Protein AF-A6E6Q4-F1 (afdb_monomer_lite)

Sequence (115 aa):
MPVAAYSQKAYETIPYAARFNGQQIKLTFADGYIGASEVMVTKAGRKKKDLFIADQGFVGKDRQLKFSAYKTSSAAAGDTFVLTDIEEFYDELPKVIRCCYKKGGKRYSIRFIKQ

pLDDT: mean 76.71, std 12.29, range [42.41, 90.06]

Radius of gyration: 15.01 Å; chains: 1; bounding box: 40×47×35 Å

Secondary structure (DSSP, 8-state):
-----------EEEEEEEEETTEEEEEEEEET-GGG-EEEEEETT-S-EEEEEES-SS-BTTTEEEEEE-TT--SPTT-EEEEES--SS-SS--SEEEEEEEETTEEEEEEEEE-

Foldseek 3Di:
DDDPPPPPPDFDFFWWWWDDPQKIKIWTQGHPFRQQIKIWIGHVPDPFIWIWGFPDRAQPPQSKTKTDTDPPGPAPHPWIKIWGPHDRHDPDDDQKTWIWTDHPNDTDIIIIGTD

Structure (mmCIF, N/CA/C/O backbone):
data_AF-A6E6Q4-F1
#
_entry.id   AF-A6E6Q4-F1
#
loop_
_atom_site.group_PDB
_atom_site.id
_atom_site.type_symbol
_atom_site.label_atom_id
_atom_site.label_alt_id
_atom_site.label_comp_id
_atom_site.label_asym_id
_atom_site.label_entity_id
_atom_site.label_seq_id
_atom_site.pdbx_PDB_ins_code
_atom_site.Cartn_x
_atom_site.Cartn_y
_atom_site.Cartn_z
_atom_site.occupancy
_atom_site.B_iso_or_equiv
_atom_site.auth_seq_id
_atom_site.auth_comp_id
_atom_site.auth_asym_id
_atom_site.auth_atom_id
_atom_site.pdbx_PDB_model_num
ATOM 1 N N . MET A 1 1 ? 23.575 34.528 -7.869 1.00 42.41 1 MET A N 1
ATOM 2 C CA . MET A 1 1 ? 23.901 33.445 -8.827 1.00 42.41 1 MET A CA 1
ATOM 3 C C . MET A 1 1 ? 22.971 32.276 -8.528 1.00 42.41 1 MET A C 1
ATOM 5 O O . MET A 1 1 ? 22.689 32.079 -7.350 1.00 42.41 1 MET A O 1
ATOM 9 N N . PRO A 1 2 ? 22.395 31.612 -9.543 1.00 48.69 2 PRO A N 1
ATOM 10 C CA . PRO A 1 2 ? 21.257 30.714 -9.366 1.00 48.69 2 PRO A CA 1
ATOM 11 C C . PRO A 1 2 ? 21.649 29.526 -8.487 1.00 48.69 2 PRO A C 1
ATOM 13 O O . PRO A 1 2 ? 22.622 28.830 -8.766 1.00 48.69 2 PRO A O 1
ATOM 16 N N . VAL A 1 3 ? 20.894 29.314 -7.410 1.00 51.56 3 VAL A N 1
ATOM 17 C CA . VAL A 1 3 ? 20.938 28.070 -6.646 1.00 51.56 3 VAL A CA 1
ATOM 18 C C . VAL A 1 3 ? 20.449 26.973 -7.577 1.00 51.56 3 VAL A C 1
ATOM 20 O O . VAL A 1 3 ? 19.276 26.938 -7.941 1.00 51.56 3 VAL A O 1
ATOM 23 N N . ALA A 1 4 ? 21.367 26.113 -8.015 1.00 44.44 4 ALA A N 1
ATOM 24 C CA . ALA A 1 4 ? 21.017 24.869 -8.669 1.00 44.44 4 ALA A CA 1
ATOM 25 C C . ALA A 1 4 ? 20.205 24.047 -7.661 1.00 44.44 4 ALA A C 1
ATOM 27 O O . ALA A 1 4 ? 20.757 23.338 -6.820 1.00 44.44 4 ALA A O 1
ATOM 28 N N . ALA A 1 5 ? 18.883 24.204 -7.708 1.00 43.44 5 ALA A N 1
ATOM 29 C CA . ALA A 1 5 ? 17.955 23.247 -7.153 1.00 43.44 5 ALA A CA 1
ATOM 30 C C . ALA A 1 5 ? 18.243 21.946 -7.898 1.00 43.44 5 ALA A C 1
ATOM 32 O O . ALA A 1 5 ? 17.830 21.770 -9.043 1.00 43.44 5 ALA A O 1
ATOM 33 N N . TYR A 1 6 ? 19.053 21.083 -7.282 1.00 43.22 6 TYR A N 1
ATOM 34 C CA . TYR A 1 6 ? 19.174 19.698 -7.693 1.00 43.22 6 TYR A CA 1
ATOM 35 C C . TYR A 1 6 ? 17.750 19.166 -7.750 1.00 43.22 6 TYR A C 1
ATOM 37 O O . TYR A 1 6 ? 17.103 18.994 -6.716 1.00 43.22 6 TYR A O 1
ATOM 45 N N . SER A 1 7 ? 17.252 19.004 -8.973 1.00 46.66 7 SER A N 1
ATOM 46 C CA . SER A 1 7 ? 16.009 18.316 -9.252 1.00 46.66 7 SER A CA 1
ATOM 47 C C . SER A 1 7 ? 16.131 16.975 -8.537 1.00 46.66 7 SER A C 1
ATOM 49 O O . SER A 1 7 ? 16.966 16.145 -8.911 1.00 46.66 7 SER A O 1
ATOM 51 N N . GLN A 1 8 ? 15.403 16.812 -7.425 1.00 50.31 8 GLN A N 1
ATOM 52 C CA . GLN A 1 8 ? 15.187 15.501 -6.823 1.00 50.31 8 GLN A CA 1
ATOM 53 C C . GLN A 1 8 ? 14.773 14.627 -7.994 1.00 50.31 8 GLN A C 1
ATOM 55 O O . GLN A 1 8 ? 13.849 15.037 -8.691 1.00 50.31 8 GLN A O 1
ATOM 60 N N . LYS A 1 9 ? 15.496 13.534 -8.286 1.00 48.47 9 LYS A N 1
ATOM 61 C CA . LYS A 1 9 ? 15.138 12.624 -9.384 1.00 48.47 9 LYS A CA 1
ATOM 62 C C . LYS A 1 9 ? 13.624 12.439 -9.334 1.00 48.47 9 LYS A C 1
ATOM 64 O O . LYS A 1 9 ? 13.136 11.861 -8.366 1.00 48.47 9 LYS A O 1
ATOM 69 N N . ALA A 1 10 ? 12.911 13.059 -10.272 1.00 53.69 10 ALA A N 1
ATOM 70 C CA . ALA A 1 10 ? 11.469 13.174 -10.198 1.00 53.69 10 ALA A CA 1
ATOM 71 C C . ALA A 1 10 ? 10.933 11.795 -10.559 1.00 53.69 10 ALA A C 1
ATOM 73 O O . ALA A 1 10 ? 10.801 11.468 -11.730 1.00 53.69 10 ALA A O 1
ATOM 74 N N . TYR A 1 11 ? 10.766 10.946 -9.550 1.00 62.19 11 TYR A N 1
ATOM 75 C CA . TYR A 1 11 ? 10.015 9.716 -9.702 1.00 62.19 11 TYR A CA 1
ATOM 76 C C . TYR A 1 11 ? 8.553 10.116 -9.883 1.00 62.19 11 TYR A C 1
ATOM 78 O O . TYR A 1 11 ? 8.030 10.962 -9.147 1.00 62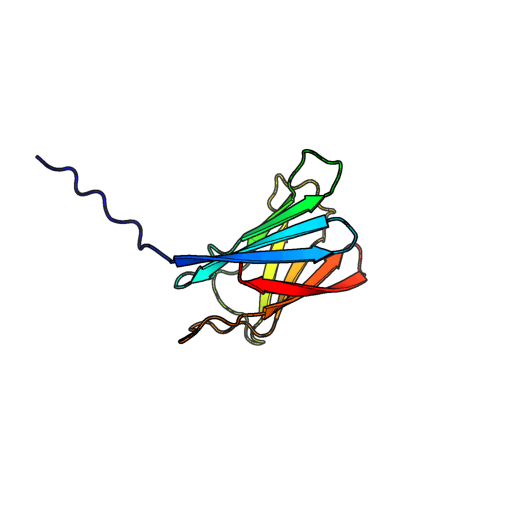.19 11 TYR A O 1
ATOM 86 N N . GLU A 1 12 ? 7.896 9.556 -10.892 1.00 69.25 12 GLU A N 1
ATOM 87 C CA . GLU A 1 12 ? 6.475 9.798 -11.079 1.00 69.25 12 GLU A CA 1
ATOM 88 C C . GLU A 1 12 ? 5.714 9.030 -10.010 1.00 69.25 12 GLU A C 1
ATOM 90 O O . GLU A 1 12 ? 5.846 7.820 -9.857 1.00 69.25 12 GLU A O 1
ATOM 95 N N . THR A 1 13 ? 4.913 9.739 -9.223 1.00 79.25 13 THR A N 1
ATOM 96 C CA . THR A 1 13 ? 4.029 9.089 -8.261 1.00 79.25 13 THR A CA 1
ATOM 97 C C . THR A 1 13 ? 2.670 8.893 -8.899 1.00 79.25 13 THR A C 1
ATOM 99 O O . THR A 1 13 ? 1.953 9.848 -9.187 1.00 79.25 13 THR A O 1
ATOM 102 N N . ILE A 1 14 ? 2.294 7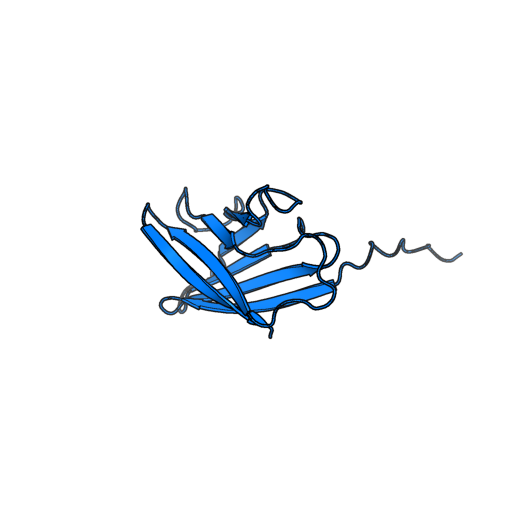.638 -9.106 1.00 84.06 14 ILE A N 1
ATOM 103 C CA . ILE A 1 14 ? 0.995 7.284 -9.655 1.00 84.06 14 ILE A CA 1
ATOM 104 C C . ILE A 1 14 ? 0.030 6.997 -8.507 1.00 84.06 14 ILE A C 1
ATOM 106 O O . ILE A 1 14 ? 0.249 6.056 -7.734 1.00 84.06 14 ILE A O 1
ATOM 110 N N . PRO A 1 15 ? -1.055 7.778 -8.377 1.00 87.00 15 PRO A N 1
ATOM 111 C CA . PRO A 1 15 ? -2.071 7.519 -7.380 1.00 87.00 15 PRO A CA 1
ATOM 112 C C . PRO A 1 15 ? -2.968 6.356 -7.814 1.00 87.00 15 PRO A C 1
ATOM 114 O O . PRO A 1 15 ? -3.537 6.318 -8.902 1.00 87.00 15 PRO A O 1
ATOM 117 N N . TYR A 1 16 ? -3.166 5.429 -6.895 1.00 89.75 16 TYR A N 1
ATOM 118 C CA . TYR A 1 16 ? -4.128 4.349 -6.974 1.00 89.75 16 TYR A CA 1
ATOM 119 C C . TYR A 1 16 ? -5.090 4.451 -5.799 1.00 89.75 16 TYR A C 1
ATOM 121 O O . TYR A 1 16 ? -4.715 4.819 -4.684 1.00 89.75 16 TYR A O 1
ATOM 129 N N . ALA A 1 17 ? -6.342 4.068 -6.013 1.00 89.19 17 ALA A N 1
ATOM 130 C CA . ALA A 1 17 ? -7.344 4.011 -4.965 1.00 89.19 17 ALA A CA 1
ATOM 131 C C . ALA A 1 17 ? -7.990 2.629 -4.893 1.00 89.19 17 ALA A C 1
ATOM 133 O O . ALA A 1 17 ? -8.285 1.987 -5.896 1.00 89.19 17 ALA A O 1
ATOM 134 N N . ALA A 1 18 ? -8.255 2.189 -3.674 1.00 89.69 18 ALA A N 1
ATOM 135 C CA . ALA A 1 18 ? -9.072 1.036 -3.367 1.00 89.69 18 ALA A CA 1
ATOM 136 C C . ALA A 1 18 ? -10.075 1.398 -2.272 1.00 89.69 18 ALA A C 1
ATOM 138 O O . ALA A 1 18 ? -9.882 2.323 -1.476 1.00 89.69 18 ALA A O 1
ATOM 139 N N . ARG A 1 19 ? -11.161 0.633 -2.206 1.00 87.00 19 ARG A N 1
ATOM 140 C CA . ARG A 1 19 ? -12.104 0.672 -1.090 1.00 87.00 19 ARG A CA 1
ATOM 141 C C . ARG A 1 19 ? -12.205 -0.719 -0.497 1.00 87.00 19 ARG A C 1
ATOM 143 O O . ARG A 1 19 ? -12.453 -1.682 -1.213 1.00 87.00 19 ARG A O 1
ATOM 150 N N . PHE A 1 20 ? -12.018 -0.815 0.811 1.00 83.88 20 PHE A N 1
ATOM 151 C CA . PHE A 1 20 ? -12.120 -2.070 1.538 1.00 83.88 20 PHE A CA 1
ATOM 152 C C . PHE A 1 20 ? -12.892 -1.852 2.834 1.00 83.88 20 PHE A C 1
ATOM 154 O O . PHE A 1 20 ? -12.467 -1.083 3.691 1.00 83.88 20 PHE A O 1
ATOM 161 N N . ASN A 1 21 ? -14.033 -2.528 2.974 1.00 79.19 21 ASN A N 1
ATOM 162 C CA . ASN A 1 21 ? -14.843 -2.540 4.194 1.00 79.19 21 ASN A CA 1
ATOM 163 C C . ASN A 1 21 ? -15.135 -1.131 4.776 1.00 79.19 21 ASN A C 1
ATOM 165 O O . ASN A 1 21 ? -14.905 -0.867 5.957 1.00 79.19 21 ASN A O 1
ATOM 169 N N . GLY A 1 22 ? -15.548 -0.190 3.914 1.00 77.94 22 GLY A N 1
ATOM 170 C CA . GLY A 1 22 ? -15.811 1.212 4.283 1.00 77.94 22 GLY A CA 1
ATOM 171 C C . GLY A 1 22 ? -14.563 2.078 4.527 1.00 77.94 22 GLY A C 1
ATOM 172 O O . GLY A 1 22 ? -14.675 3.217 4.977 1.00 77.94 22 GLY A O 1
ATOM 173 N N . GLN A 1 23 ? -13.367 1.564 4.241 1.00 84.38 23 GLN A N 1
ATOM 174 C CA . GLN A 1 23 ? -12.098 2.285 4.344 1.00 84.38 23 GLN A CA 1
ATOM 175 C C . GLN A 1 23 ? -11.609 2.635 2.943 1.00 84.38 23 GLN A C 1
ATOM 177 O O . GLN A 1 23 ? -11.607 1.787 2.048 1.00 84.38 23 GLN A O 1
ATOM 182 N N . GLN A 1 24 ? -11.202 3.884 2.749 1.00 87.12 24 GLN A N 1
ATOM 183 C CA . GLN A 1 24 ? -10.555 4.318 1.521 1.00 87.12 24 GLN A CA 1
ATOM 184 C C . GLN A 1 24 ? -9.057 4.105 1.668 1.00 87.12 24 GLN A C 1
ATOM 186 O O . GLN A 1 24 ? -8.440 4.629 2.590 1.00 87.12 24 GLN A O 1
ATOM 191 N N . ILE A 1 25 ? -8.476 3.343 0.756 1.00 89.00 25 ILE A N 1
ATOM 192 C CA . ILE A 1 25 ? -7.053 3.043 0.742 1.00 89.00 25 ILE A CA 1
ATOM 193 C C . ILE A 1 25 ? -6.481 3.706 -0.500 1.00 89.00 25 ILE A C 1
ATOM 195 O O . ILE A 1 25 ? -6.958 3.462 -1.602 1.00 89.00 25 ILE A O 1
ATOM 199 N N . LYS A 1 26 ? -5.496 4.575 -0.328 1.00 90.06 26 LYS A N 1
ATOM 200 C CA . LYS A 1 26 ? -4.779 5.228 -1.418 1.00 90.06 26 LYS A CA 1
ATOM 201 C C . LYS A 1 26 ? -3.372 4.662 -1.459 1.00 90.06 26 LYS A C 1
ATOM 203 O O . LYS A 1 26 ? -2.704 4.668 -0.437 1.00 90.06 26 LYS A O 1
ATOM 208 N N . LEU A 1 27 ? -2.956 4.150 -2.602 1.00 88.44 27 LEU A N 1
ATOM 209 C CA . LEU A 1 27 ? -1.591 3.717 -2.853 1.00 88.44 27 LEU A CA 1
ATOM 210 C C . LEU A 1 27 ? -0.946 4.775 -3.741 1.00 88.44 27 LEU A C 1
ATOM 212 O O . LEU A 1 27 ? -1.452 5.060 -4.817 1.00 88.44 27 LEU A O 1
ATOM 216 N N . THR A 1 28 ? 0.151 5.354 -3.293 1.00 88.00 28 THR A N 1
ATOM 217 C CA . THR A 1 28 ? 1.005 6.212 -4.103 1.00 88.00 28 THR A CA 1
ATOM 218 C C . THR A 1 28 ? 2.147 5.335 -4.584 1.00 88.00 28 THR A C 1
ATOM 220 O O . THR A 1 28 ? 2.989 4.945 -3.781 1.00 88.00 28 THR A O 1
ATOM 223 N N . PHE A 1 29 ? 2.134 4.944 -5.855 1.00 85.38 2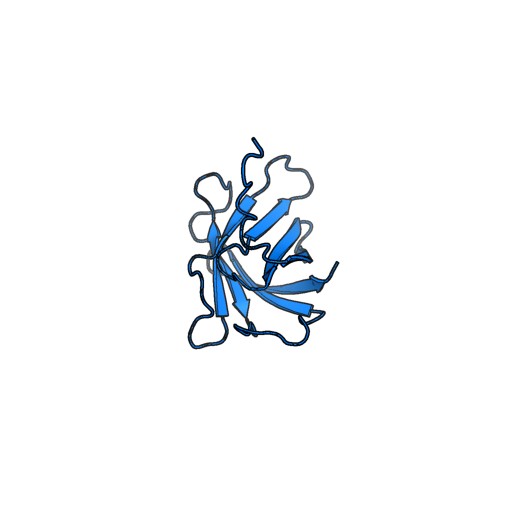9 PHE A N 1
ATOM 224 C CA . PHE A 1 29 ? 3.172 4.094 -6.431 1.00 85.38 29 PHE A CA 1
ATOM 225 C C . PHE A 1 29 ? 4.253 4.971 -7.055 1.00 85.38 29 PHE A C 1
ATOM 227 O O . PHE A 1 29 ? 3.951 5.737 -7.964 1.00 85.38 29 PHE A O 1
ATOM 234 N N . ALA A 1 30 ? 5.481 4.895 -6.554 1.00 83.19 30 ALA A N 1
ATOM 235 C CA . ALA A 1 30 ? 6.594 5.686 -7.067 1.00 83.19 30 ALA A CA 1
ATOM 236 C C . ALA A 1 30 ? 7.286 4.942 -8.219 1.00 83.19 30 ALA A C 1
ATOM 238 O O . ALA A 1 30 ? 8.087 4.030 -8.001 1.00 83.19 30 ALA A O 1
ATOM 239 N N . ASP A 1 31 ? 6.960 5.338 -9.444 1.00 73.25 31 ASP A N 1
ATOM 240 C CA . ASP A 1 31 ? 7.566 4.838 -10.669 1.00 73.25 31 ASP A CA 1
ATOM 241 C C . ASP A 1 31 ? 9.016 5.333 -10.793 1.00 73.25 31 ASP A C 1
ATOM 243 O O . ASP A 1 31 ? 9.313 6.516 -10.620 1.00 73.25 31 ASP A O 1
ATOM 247 N N . GLY A 1 32 ? 9.949 4.401 -10.990 1.00 67.44 32 GLY A N 1
ATOM 248 C CA . GLY A 1 32 ? 11.392 4.665 -10.972 1.00 67.44 32 GLY A CA 1
ATOM 249 C C . GLY A 1 32 ? 12.054 4.633 -9.586 1.00 67.44 32 GLY A C 1
ATOM 250 O O . GLY A 1 32 ? 13.281 4.560 -9.504 1.00 67.44 32 GLY A O 1
ATOM 251 N N . TYR A 1 33 ? 11.287 4.627 -8.488 1.00 73.44 33 TYR A N 1
ATOM 252 C CA . TYR A 1 33 ? 11.820 4.341 -7.152 1.00 73.44 33 TYR A CA 1
ATOM 253 C C . TYR A 1 33 ? 10.762 3.706 -6.252 1.00 73.44 33 TYR A C 1
ATOM 255 O O . TYR A 1 33 ? 10.166 4.353 -5.390 1.00 73.44 33 TYR A O 1
ATOM 263 N N . ILE A 1 34 ? 10.561 2.400 -6.420 1.00 76.75 34 ILE A N 1
ATOM 264 C CA . ILE A 1 34 ? 9.451 1.680 -5.792 1.00 76.75 34 ILE A CA 1
ATOM 265 C C . ILE A 1 34 ? 9.450 1.750 -4.257 1.00 76.75 34 ILE A C 1
ATOM 267 O O . ILE A 1 34 ? 8.396 1.634 -3.635 1.00 76.75 34 ILE A O 1
ATOM 271 N N . GLY A 1 35 ? 10.609 2.007 -3.640 1.00 72.19 35 GLY A N 1
ATOM 272 C CA . GLY A 1 35 ? 10.743 2.230 -2.200 1.00 72.19 35 GLY A CA 1
ATOM 273 C C . GLY A 1 35 ? 10.112 3.508 -1.665 1.00 72.19 35 GLY A C 1
ATOM 274 O O . GLY A 1 35 ? 9.814 3.564 -0.477 1.00 72.19 35 GLY A O 1
ATOM 275 N N . ALA A 1 36 ? 9.866 4.507 -2.515 1.00 76.75 36 ALA A N 1
ATOM 276 C CA . ALA A 1 36 ? 9.058 5.674 -2.157 1.00 76.75 36 ALA A CA 1
ATOM 277 C C . ALA A 1 36 ? 7.553 5.416 -2.318 1.00 76.75 36 ALA A C 1
ATOM 279 O O . ALA A 1 36 ? 6.758 6.346 -2.215 1.00 76.75 36 ALA A O 1
ATOM 280 N N . SER A 1 37 ? 7.142 4.170 -2.575 1.00 84.50 37 SER A N 1
ATOM 281 C CA . SER A 1 37 ? 5.724 3.839 -2.593 1.00 84.50 37 SER A CA 1
ATOM 282 C C . SER A 1 37 ? 5.151 3.845 -1.180 1.00 84.50 37 SER A C 1
ATOM 284 O O . SER A 1 37 ? 5.738 3.310 -0.234 1.00 84.50 37 SER A O 1
ATOM 286 N N . GLU A 1 38 ? 3.942 4.374 -1.052 1.00 87.69 38 GLU A N 1
ATOM 287 C CA . GLU A 1 38 ? 3.262 4.536 0.228 1.00 87.69 38 GLU A CA 1
ATOM 288 C C . GLU A 1 38 ? 1.799 4.118 0.115 1.00 87.69 38 GLU A C 1
ATOM 290 O O . GLU A 1 38 ? 1.130 4.372 -0.884 1.00 87.69 38 GLU A O 1
ATOM 295 N N . VAL A 1 39 ? 1.265 3.498 1.162 1.00 88.38 39 VAL A N 1
ATOM 296 C CA . VAL A 1 39 ? -0.150 3.142 1.261 1.00 88.38 39 VAL A CA 1
ATOM 297 C C . VAL A 1 39 ? -0.766 3.900 2.423 1.00 88.38 39 VAL A C 1
ATOM 299 O O . VAL A 1 39 ? -0.368 3.757 3.572 1.00 88.38 39 VAL A O 1
ATOM 302 N N . MET A 1 40 ? -1.789 4.690 2.137 1.00 88.75 40 MET A N 1
ATOM 303 C CA . MET A 1 40 ? -2.526 5.471 3.114 1.00 88.75 40 MET A CA 1
ATOM 304 C C . MET A 1 40 ? -3.951 4.943 3.247 1.00 88.75 40 MET A C 1
ATOM 306 O O . MET A 1 40 ? -4.761 5.020 2.324 1.00 88.75 40 MET A O 1
ATOM 310 N N . VAL A 1 41 ? -4.293 4.449 4.429 1.00 87.81 41 VAL A N 1
ATOM 311 C CA . VAL A 1 41 ? -5.631 3.969 4.769 1.00 87.81 41 VAL A CA 1
ATOM 312 C C . VAL A 1 41 ? -6.362 5.054 5.552 1.00 87.81 41 VAL A C 1
ATOM 314 O O . VAL A 1 41 ? -5.931 5.501 6.610 1.00 87.81 41 VAL A O 1
ATOM 317 N N . THR A 1 42 ? -7.514 5.475 5.046 1.00 84.81 42 THR A N 1
ATOM 318 C CA . THR A 1 42 ? -8.419 6.416 5.706 1.00 84.81 42 THR A CA 1
ATOM 319 C C . THR A 1 42 ? -9.721 5.692 6.024 1.00 84.81 42 THR A C 1
ATOM 321 O O . THR A 1 42 ? -10.437 5.252 5.123 1.00 84.81 42 THR A O 1
ATOM 324 N N . LYS A 1 43 ? -10.049 5.544 7.310 1.00 81.25 43 LYS A N 1
ATOM 325 C CA . LYS A 1 43 ? -11.316 4.924 7.726 1.00 81.25 43 LYS A CA 1
ATOM 326 C C . LYS A 1 43 ? -12.422 5.972 7.744 1.00 81.25 43 LYS A C 1
ATOM 328 O O . LYS A 1 43 ? -12.236 7.039 8.328 1.00 81.25 43 LYS A O 1
ATOM 333 N N . ALA A 1 44 ? -13.582 5.653 7.169 1.00 68.69 44 ALA A N 1
ATOM 334 C CA . ALA A 1 44 ? -14.762 6.499 7.306 1.00 68.69 44 ALA A CA 1
ATOM 335 C C . ALA A 1 44 ? -15.078 6.716 8.799 1.00 68.69 44 ALA A C 1
ATOM 337 O O . ALA A 1 44 ? -15.106 5.766 9.582 1.00 68.69 44 ALA A O 1
ATOM 338 N N . GLY A 1 45 ? -15.233 7.976 9.209 1.00 67.94 45 GLY A N 1
ATOM 339 C CA . GLY A 1 45 ? -15.502 8.352 10.602 1.00 67.94 45 GLY A CA 1
ATOM 340 C C . GLY A 1 45 ? -14.276 8.483 11.518 1.00 67.94 45 GLY A C 1
ATOM 341 O O . GLY A 1 45 ? -14.430 8.927 12.653 1.00 67.94 45 GLY A O 1
ATOM 342 N N . ARG A 1 46 ? -13.048 8.173 11.066 1.00 68.69 46 ARG A N 1
ATOM 343 C CA . ARG A 1 46 ? -11.817 8.498 11.816 1.00 68.69 46 ARG A CA 1
ATOM 344 C C . ARG A 1 46 ? -11.018 9.580 11.093 1.00 68.69 46 ARG A C 1
ATOM 346 O O . ARG A 1 46 ? -10.656 9.420 9.937 1.00 68.69 46 ARG A O 1
ATOM 353 N N . LYS A 1 47 ? -10.659 10.653 11.812 1.00 66.25 47 LYS A N 1
ATOM 354 C CA . LYS A 1 47 ? -9.724 11.687 11.316 1.00 66.25 47 LYS A CA 1
ATOM 355 C C . LYS A 1 47 ? -8.284 11.176 11.164 1.00 66.25 47 LYS A C 1
ATOM 357 O O . LYS A 1 47 ? -7.483 11.805 10.481 1.00 66.25 47 LYS A O 1
ATOM 362 N N . LYS A 1 48 ? -7.945 10.054 11.810 1.00 70.75 48 LYS A N 1
ATOM 363 C CA . LYS A 1 48 ? -6.612 9.451 11.729 1.00 70.75 48 LYS A CA 1
ATOM 364 C C . LYS A 1 48 ? -6.449 8.679 10.423 1.00 70.75 48 LYS A C 1
ATOM 366 O O . LYS A 1 48 ? -7.280 7.831 10.096 1.00 70.75 48 LYS A O 1
ATOM 371 N N . LYS A 1 49 ? -5.361 8.981 9.722 1.00 81.25 49 LYS A N 1
ATOM 372 C CA . LYS A 1 49 ? -4.905 8.277 8.527 1.00 81.25 49 LYS A CA 1
ATOM 373 C C . LYS A 1 49 ? -3.798 7.323 8.948 1.00 81.25 49 LYS A C 1
ATOM 375 O O . LYS A 1 49 ? -2.885 7.723 9.666 1.00 81.25 49 LYS A O 1
ATOM 380 N N . ASP A 1 50 ? -3.920 6.078 8.530 1.00 85.00 50 ASP A N 1
ATOM 381 C CA . ASP A 1 50 ? -2.930 5.046 8.774 1.00 85.00 50 ASP A CA 1
ATOM 382 C C . ASP A 1 50 ? -1.980 5.004 7.573 1.00 85.00 50 ASP A C 1
ATOM 384 O O . ASP A 1 50 ? -2.420 4.741 6.454 1.00 85.00 50 ASP A O 1
ATOM 388 N N . LEU A 1 51 ? -0.707 5.335 7.790 1.00 86.25 51 LEU A N 1
ATOM 389 C CA . LEU A 1 51 ? 0.319 5.351 6.749 1.00 86.25 51 LEU A CA 1
ATOM 390 C C . LEU A 1 51 ? 1.150 4.074 6.835 1.00 86.25 51 LEU A C 1
ATOM 392 O O . LEU A 1 51 ? 1.623 3.699 7.907 1.00 86.25 51 LEU A O 1
ATOM 396 N N . PHE A 1 52 ? 1.354 3.443 5.691 1.00 87.06 52 PHE A N 1
ATOM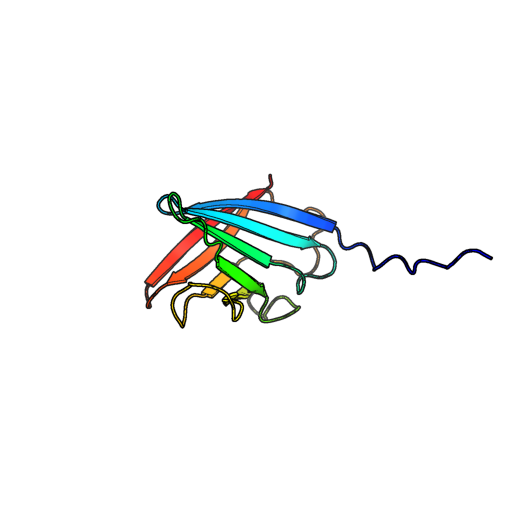 397 C CA . PHE A 1 52 ? 2.174 2.262 5.510 1.00 87.06 52 PHE A CA 1
ATOM 398 C C . PHE A 1 52 ? 3.234 2.582 4.465 1.00 87.06 52 PHE A C 1
ATOM 400 O O . PHE A 1 52 ? 2.916 3.082 3.388 1.00 87.06 52 PHE A O 1
ATOM 407 N N . ILE A 1 53 ? 4.483 2.286 4.786 1.00 86.56 53 ILE A N 1
ATOM 408 C CA . ILE A 1 53 ? 5.625 2.530 3.905 1.00 86.56 53 ILE A CA 1
ATOM 409 C C . ILE A 1 53 ? 6.156 1.200 3.393 1.00 86.56 53 ILE A C 1
ATOM 411 O O . ILE A 1 53 ? 6.030 0.184 4.084 1.00 86.56 53 ILE A O 1
ATOM 415 N N . ALA A 1 54 ? 6.719 1.198 2.187 1.00 85.00 54 ALA A N 1
ATOM 416 C CA . ALA A 1 54 ? 7.379 0.017 1.655 1.00 85.00 54 ALA A CA 1
ATOM 417 C C . ALA A 1 54 ? 8.524 -0.404 2.594 1.00 85.00 54 ALA A C 1
ATOM 419 O O . ALA A 1 54 ? 9.360 0.405 2.989 1.00 85.00 54 ALA A O 1
ATOM 420 N N . ASP A 1 55 ? 8.539 -1.678 2.974 1.00 78.12 55 ASP A N 1
ATOM 421 C CA . ASP A 1 55 ? 9.577 -2.258 3.834 1.00 78.12 55 ASP A CA 1
ATOM 422 C C . ASP A 1 55 ? 10.895 -2.408 3.058 1.00 78.12 55 ASP A C 1
ATOM 424 O O . ASP A 1 55 ? 11.990 -2.311 3.608 1.00 78.12 55 ASP A O 1
ATOM 428 N N . GLN A 1 56 ? 10.773 -2.623 1.746 1.00 71.44 56 GLN A N 1
ATOM 429 C CA . GLN A 1 56 ? 11.879 -2.800 0.818 1.00 71.44 56 GLN A CA 1
ATOM 430 C C . GLN A 1 56 ? 11.725 -1.849 -0.362 1.00 71.44 56 GLN A C 1
ATOM 432 O O . GLN A 1 56 ? 10.635 -1.687 -0.908 1.00 71.44 56 GLN A O 1
ATOM 437 N N . GLY A 1 57 ? 12.843 -1.252 -0.772 1.00 66.81 57 GLY A N 1
ATOM 438 C CA . GLY A 1 57 ? 12.911 -0.376 -1.939 1.00 66.81 57 GLY A CA 1
ATOM 439 C C . GLY A 1 57 ? 13.042 -1.096 -3.275 1.00 66.81 57 GLY A C 1
ATOM 440 O O . GLY A 1 57 ? 13.473 -0.483 -4.243 1.00 66.81 57 GLY A O 1
ATOM 441 N N . PHE A 1 58 ? 12.718 -2.385 -3.314 1.00 69.88 58 PHE A N 1
ATOM 442 C CA . PHE A 1 58 ? 12.826 -3.249 -4.481 1.00 69.88 58 PHE A CA 1
ATOM 443 C C . PHE A 1 58 ? 11.711 -4.287 -4.447 1.00 69.88 58 PHE A C 1
ATOM 445 O O . PHE A 1 58 ? 11.179 -4.624 -3.384 1.00 69.88 58 PHE A O 1
ATOM 452 N N . VAL A 1 59 ? 11.372 -4.815 -5.616 1.00 73.19 59 VAL A N 1
ATOM 453 C CA . VAL A 1 59 ? 10.384 -5.880 -5.737 1.00 73.19 59 VAL A CA 1
ATOM 454 C C . VAL A 1 59 ? 11.004 -7.176 -5.218 1.00 73.19 59 VAL A C 1
ATOM 456 O O . VAL A 1 59 ? 12.051 -7.617 -5.688 1.00 73.19 59 VAL A O 1
ATOM 459 N N . GLY A 1 60 ? 10.375 -7.812 -4.227 1.00 68.88 60 GLY A N 1
ATOM 460 C CA . GLY A 1 60 ? 10.851 -9.101 -3.729 1.00 68.88 60 GLY A CA 1
ATOM 461 C C . GLY A 1 60 ? 10.839 -10.173 -4.829 1.00 68.88 60 GLY A C 1
ATOM 462 O O . GLY A 1 60 ? 10.099 -10.056 -5.803 1.00 68.88 60 GLY A O 1
ATOM 463 N N . LYS A 1 61 ? 11.586 -11.273 -4.642 1.00 64.94 61 LYS A N 1
ATOM 464 C CA . LYS A 1 61 ? 11.721 -12.384 -5.620 1.00 64.94 61 LYS A CA 1
ATOM 465 C C . LYS A 1 61 ? 10.405 -12.939 -6.195 1.00 64.94 61 LYS A C 1
ATOM 467 O O . LYS A 1 61 ? 10.430 -13.565 -7.245 1.00 64.94 61 LYS A O 1
ATOM 472 N N . ASP A 1 62 ? 9.282 -12.719 -5.518 1.00 72.06 62 ASP A N 1
ATOM 473 C CA . ASP A 1 62 ? 7.953 -13.198 -5.910 1.00 72.06 62 ASP A CA 1
ATOM 474 C C . ASP A 1 62 ? 7.088 -12.122 -6.597 1.00 72.06 62 ASP A C 1
ATOM 476 O O . ASP A 1 62 ? 5.871 -12.251 -6.650 1.00 72.06 62 ASP A O 1
ATOM 480 N N . ARG A 1 63 ? 7.674 -11.015 -7.076 1.00 77.31 63 ARG A N 1
ATOM 481 C CA . ARG A 1 63 ? 6.905 -9.865 -7.599 1.00 77.31 63 ARG A CA 1
ATOM 482 C C . ARG A 1 63 ? 5.983 -9.252 -6.544 1.00 77.31 63 ARG A C 1
ATOM 484 O O . ARG A 1 63 ? 4.842 -8.865 -6.812 1.00 77.31 63 ARG A O 1
ATOM 491 N N . GLN A 1 64 ? 6.473 -9.219 -5.303 1.00 83.88 64 GLN A N 1
ATOM 492 C CA . GLN A 1 64 ? 5.723 -8.741 -4.147 1.00 83.88 64 GLN A CA 1
ATOM 493 C C . GLN A 1 64 ? 6.416 -7.560 -3.482 1.00 83.88 64 GLN A C 1
ATOM 495 O O . GLN A 1 64 ? 7.614 -7.616 -3.204 1.00 83.88 64 GLN A O 1
ATOM 500 N N . LEU A 1 65 ? 5.633 -6.537 -3.140 1.00 84.69 65 LEU A N 1
ATOM 501 C CA . LEU A 1 65 ? 6.090 -5.397 -2.353 1.00 84.69 65 LEU A CA 1
ATOM 502 C C . LEU A 1 65 ? 5.331 -5.355 -1.029 1.00 84.69 65 LEU A C 1
ATOM 504 O O . LEU A 1 65 ? 4.103 -5.269 -1.004 1.00 84.69 65 LEU A O 1
ATOM 508 N N . LYS A 1 66 ? 6.059 -5.455 0.082 1.00 87.62 66 LYS A N 1
ATOM 509 C CA . LYS A 1 66 ? 5.479 -5.436 1.428 1.00 87.62 66 LYS A CA 1
ATOM 510 C C . LYS A 1 66 ? 5.527 -4.024 1.986 1.00 87.62 66 LYS A C 1
ATOM 512 O O . LYS A 1 66 ? 6.546 -3.355 1.871 1.00 87.62 66 LYS A O 1
ATOM 517 N N . PHE A 1 67 ? 4.447 -3.614 2.631 1.00 87.81 67 PHE A N 1
ATOM 518 C CA . PHE A 1 67 ? 4.316 -2.338 3.307 1.00 87.81 67 PHE A CA 1
ATOM 519 C C . PHE A 1 67 ? 3.937 -2.578 4.751 1.00 87.81 67 PHE A C 1
ATOM 521 O O . PHE A 1 67 ? 2.926 -3.226 5.052 1.00 87.81 67 PHE A O 1
ATOM 528 N N . SER A 1 68 ? 4.733 -1.997 5.627 1.00 84.94 68 SER A N 1
ATOM 529 C CA . SER A 1 68 ? 4.583 -2.086 7.068 1.00 84.94 68 SER A CA 1
ATOM 530 C C . SER A 1 68 ? 4.022 -0.768 7.589 1.00 84.94 68 SER A C 1
ATOM 532 O O . SER A 1 68 ? 4.260 0.297 7.016 1.00 84.94 68 SER A O 1
ATOM 534 N N . ALA A 1 69 ? 3.242 -0.830 8.667 1.00 83.94 69 ALA A N 1
ATOM 535 C CA . ALA A 1 69 ? 2.708 0.369 9.300 1.00 83.94 69 ALA A CA 1
ATOM 536 C C . ALA A 1 69 ? 3.858 1.292 9.732 1.00 83.94 69 ALA A C 1
ATOM 538 O O . ALA A 1 69 ? 4.768 0.874 10.451 1.00 83.94 69 ALA A O 1
ATOM 539 N N . TYR A 1 70 ? 3.813 2.554 9.309 1.00 79.94 70 TYR A N 1
ATOM 540 C CA . TYR A 1 70 ? 4.761 3.557 9.775 1.00 79.94 70 TYR A CA 1
ATOM 541 C C . TYR A 1 70 ? 4.539 3.799 11.273 1.00 79.94 70 TYR A C 1
ATOM 543 O O . TYR A 1 70 ? 3.402 3.740 11.739 1.00 79.94 70 TYR A O 1
ATOM 551 N N . LYS A 1 71 ? 5.594 4.096 12.046 1.00 63.97 71 LYS A N 1
ATOM 552 C CA . LYS A 1 71 ? 5.554 4.177 13.528 1.00 63.97 71 LYS A CA 1
ATOM 553 C C . LYS A 1 71 ? 4.429 5.051 14.114 1.00 63.97 71 LYS A C 1
ATOM 555 O O . LYS A 1 71 ? 4.046 4.849 15.259 1.00 63.97 71 LYS A O 1
ATOM 560 N N . THR A 1 72 ? 3.907 6.014 13.353 1.00 61.59 72 THR A N 1
ATOM 561 C CA . THR A 1 72 ? 2.813 6.915 13.769 1.00 61.59 72 THR A CA 1
ATOM 562 C C . THR A 1 72 ? 1.401 6.394 13.437 1.00 61.59 72 THR A C 1
ATOM 564 O O . THR A 1 72 ? 0.392 7.021 13.762 1.00 61.59 72 THR A O 1
ATOM 567 N N . SER A 1 73 ? 1.294 5.250 12.760 1.00 64.38 73 SER A N 1
ATOM 568 C CA . SER A 1 73 ? 0.017 4.685 12.340 1.00 64.38 73 SER A CA 1
ATOM 569 C C . SER A 1 73 ? -0.736 4.100 13.538 1.00 64.38 73 SER A C 1
ATOM 571 O O . SER A 1 73 ? -0.171 3.411 14.378 1.00 64.38 73 SER A O 1
ATOM 573 N N . SER A 1 74 ? -2.050 4.315 13.592 1.00 66.50 74 SER A N 1
ATOM 574 C CA . SER A 1 74 ? -2.970 3.628 14.514 1.00 66.50 74 SER A CA 1
ATOM 575 C C . SER A 1 74 ? -3.399 2.242 13.999 1.00 66.50 74 SER A C 1
ATOM 577 O O . SER A 1 74 ? -4.421 1.700 14.441 1.00 66.50 74 SER A O 1
ATOM 579 N N . ALA A 1 75 ? -2.652 1.687 13.042 1.00 66.44 75 ALA A N 1
ATOM 580 C CA . ALA A 1 75 ? -2.826 0.336 12.543 1.00 66.44 75 ALA A CA 1
ATOM 581 C C . ALA A 1 75 ? -2.447 -0.665 13.642 1.00 66.44 75 ALA A C 1
ATOM 583 O O . ALA A 1 75 ? -1.624 -0.365 14.508 1.00 66.44 75 ALA A O 1
ATOM 584 N N . ALA A 1 76 ? -3.071 -1.843 13.643 1.00 65.69 76 ALA A N 1
ATOM 585 C CA . ALA A 1 76 ? -2.726 -2.848 14.642 1.00 65.69 76 ALA A CA 1
ATOM 586 C C . ALA A 1 76 ? -1.287 -3.338 14.408 1.00 65.69 76 ALA A C 1
ATOM 588 O O . ALA A 1 76 ? -0.840 -3.438 13.264 1.00 65.69 76 ALA A O 1
ATOM 589 N N . ALA A 1 77 ? -0.563 -3.651 15.486 1.00 62.91 77 ALA A N 1
ATOM 590 C CA . ALA A 1 77 ? 0.762 -4.255 15.385 1.00 62.91 77 ALA A CA 1
ATOM 591 C C . ALA A 1 77 ? 0.660 -5.566 14.581 1.00 62.91 77 ALA A C 1
ATOM 593 O O . ALA A 1 77 ? -0.045 -6.490 14.985 1.00 62.91 77 ALA A O 1
ATOM 594 N N . GLY A 1 78 ? 1.316 -5.617 13.417 1.00 69.94 78 GLY A N 1
ATOM 595 C CA . GLY A 1 78 ? 1.248 -6.748 12.483 1.00 69.94 78 GLY A CA 1
ATOM 596 C C . GLY A 1 78 ? 0.323 -6.557 11.274 1.00 69.94 78 GLY A C 1
ATOM 597 O O . GLY A 1 78 ? 0.199 -7.477 10.465 1.00 69.94 78 GLY A O 1
ATOM 598 N N . ASP A 1 79 ? -0.305 -5.389 11.118 1.00 81.69 79 ASP A N 1
ATOM 599 C CA . ASP A 1 79 ? -0.981 -5.034 9.872 1.00 81.69 79 ASP A CA 1
ATOM 600 C C . ASP A 1 79 ? 0.056 -4.788 8.766 1.00 81.69 79 ASP A C 1
ATOM 602 O O . ASP A 1 79 ? 0.975 -3.979 8.916 1.00 81.69 79 ASP A O 1
ATOM 606 N N . THR A 1 80 ? -0.085 -5.486 7.642 1.00 85.75 80 THR A N 1
ATOM 607 C CA . THR A 1 80 ? 0.859 -5.399 6.517 1.00 85.75 80 THR A CA 1
ATOM 608 C C . THR A 1 80 ? 0.092 -5.420 5.208 1.00 85.75 80 THR A C 1
ATOM 610 O O . THR A 1 80 ? -0.782 -6.266 5.012 1.00 85.75 80 THR A O 1
ATOM 613 N N . PHE A 1 81 ? 0.435 -4.531 4.284 1.00 87.69 81 PHE A N 1
ATOM 614 C CA . PHE A 1 81 ? -0.043 -4.619 2.908 1.00 87.69 81 PHE A CA 1
ATOM 615 C C . PHE A 1 81 ? 1.005 -5.319 2.062 1.00 87.69 81 PHE A C 1
ATOM 617 O O . PHE A 1 81 ? 2.189 -5.046 2.181 1.00 87.69 81 PHE A O 1
ATOM 624 N N . VAL A 1 82 ? 0.586 -6.245 1.215 1.00 88.19 82 VAL A N 1
ATOM 625 C CA . VAL A 1 82 ? 1.479 -6.922 0.279 1.00 88.19 82 VAL A CA 1
ATOM 626 C C . VAL A 1 82 ? 0.917 -6.705 -1.106 1.00 88.19 82 VAL A C 1
ATOM 628 O O . VAL A 1 82 ? -0.083 -7.320 -1.463 1.00 88.19 82 VAL A O 1
ATOM 631 N N . LEU A 1 83 ? 1.504 -5.795 -1.873 1.00 86.88 83 LEU A N 1
ATOM 632 C CA . LEU A 1 83 ? 1.231 -5.738 -3.300 1.00 86.88 83 LEU A CA 1
ATOM 633 C C . LEU A 1 83 ? 1.811 -6.993 -3.944 1.00 86.88 83 LEU A C 1
ATOM 635 O O . LEU A 1 83 ? 2.893 -7.442 -3.575 1.00 86.88 83 LEU A O 1
ATOM 639 N N . THR A 1 84 ? 1.066 -7.564 -4.871 1.00 84.06 84 THR A N 1
ATOM 640 C CA . THR A 1 84 ? 1.428 -8.765 -5.622 1.00 84.06 84 THR A CA 1
ATOM 641 C C . THR A 1 84 ? 1.305 -8.444 -7.096 1.00 84.06 84 THR A C 1
ATOM 643 O O . THR A 1 84 ? 0.420 -7.660 -7.447 1.00 84.06 84 THR A O 1
ATOM 646 N N . ASP A 1 85 ? 2.089 -9.120 -7.931 1.00 79.94 85 ASP A N 1
ATOM 647 C CA . ASP A 1 85 ? 2.112 -8.881 -9.379 1.00 79.94 85 ASP A CA 1
ATOM 648 C C . ASP A 1 85 ? 2.744 -7.520 -9.729 1.00 79.94 85 ASP A C 1
ATOM 650 O O . ASP A 1 85 ? 2.329 -6.853 -10.668 1.00 79.94 85 ASP A O 1
ATOM 654 N N . ILE A 1 86 ? 3.723 -7.095 -8.919 1.00 80.25 86 ILE A N 1
ATOM 655 C CA . ILE A 1 86 ? 4.487 -5.862 -9.110 1.00 80.25 86 ILE A CA 1
ATOM 656 C C . ILE A 1 86 ? 5.760 -6.163 -9.907 1.00 80.25 86 ILE A C 1
ATOM 658 O O . ILE A 1 86 ? 6.503 -7.075 -9.548 1.00 80.25 86 ILE A O 1
ATOM 662 N N . GLU A 1 87 ? 6.040 -5.380 -10.940 1.00 74.19 87 GLU A N 1
ATOM 663 C CA . GLU A 1 87 ? 7.285 -5.416 -11.708 1.00 74.19 87 GLU A CA 1
ATOM 664 C C . GLU A 1 87 ? 8.181 -4.234 -11.321 1.00 74.19 87 GLU A C 1
ATOM 666 O O . GLU A 1 87 ? 7.709 -3.193 -10.865 1.00 74.19 87 GLU A O 1
ATOM 671 N N . GLU A 1 88 ? 9.498 -4.429 -11.417 1.00 64.00 88 GLU A N 1
ATOM 672 C CA . GLU A 1 88 ? 10.485 -3.403 -11.047 1.00 64.00 88 GLU A CA 1
ATOM 673 C C . GLU A 1 88 ? 10.562 -2.287 -12.097 1.00 64.00 88 GLU A C 1
ATOM 675 O O . GLU A 1 88 ? 10.837 -1.136 -11.768 1.00 64.00 88 GLU A O 1
ATOM 680 N N . PHE A 1 89 ? 10.241 -2.637 -13.343 1.00 64.31 89 PHE A N 1
ATOM 681 C CA . PHE A 1 89 ? 10.114 -1.732 -14.471 1.00 64.31 89 PHE A CA 1
ATOM 682 C C . PHE A 1 89 ? 8.797 -2.032 -15.175 1.00 64.31 89 PHE A C 1
ATOM 684 O O . PHE A 1 89 ? 8.543 -3.177 -15.549 1.00 64.31 89 PHE A O 1
ATOM 691 N N . TYR A 1 90 ? 7.976 -1.004 -15.346 1.00 67.75 90 TYR A N 1
ATOM 692 C CA . TYR A 1 90 ? 6.767 -1.065 -16.151 1.00 67.75 90 TYR A CA 1
ATOM 693 C C . TYR A 1 90 ? 6.938 -0.146 -17.357 1.00 67.75 90 TYR A C 1
ATOM 695 O O . TYR A 1 90 ? 7.128 1.052 -17.179 1.00 67.75 90 TYR A O 1
ATOM 703 N N . ASP A 1 91 ? 6.818 -0.683 -18.573 1.00 66.62 91 ASP A N 1
ATOM 704 C CA . ASP A 1 91 ? 6.622 0.147 -19.773 1.00 66.62 91 ASP A CA 1
ATOM 705 C C . ASP A 1 91 ? 5.287 0.906 -19.692 1.00 66.62 91 ASP A C 1
ATOM 707 O O . ASP A 1 91 ? 5.195 2.082 -20.033 1.00 66.62 91 ASP A O 1
ATOM 711 N N . GLU A 1 92 ? 4.245 0.243 -19.179 1.00 70.50 92 GLU A N 1
ATOM 712 C CA . GLU A 1 92 ? 2.953 0.852 -18.879 1.00 70.50 92 GLU A CA 1
ATOM 713 C C . GLU A 1 92 ? 2.430 0.315 -17.543 1.00 70.50 92 GLU A C 1
ATOM 715 O O . GLU A 1 92 ? 2.215 -0.888 -17.371 1.00 70.50 92 GLU A O 1
ATOM 720 N N . LEU A 1 93 ? 2.218 1.208 -16.571 1.00 75.75 93 LEU A N 1
ATOM 721 C CA . LEU A 1 93 ? 1.746 0.792 -15.253 1.00 75.75 93 LEU A CA 1
ATOM 722 C C . LEU A 1 93 ? 0.324 0.213 -15.307 1.00 75.75 93 LEU A C 1
ATOM 724 O O . LEU A 1 93 ? -0.573 0.820 -15.910 1.00 75.75 93 LEU A O 1
ATOM 728 N N . PRO A 1 94 ? 0.075 -0.914 -14.616 1.00 79.00 94 PRO A N 1
ATOM 729 C CA . PRO A 1 94 ? -1.181 -1.636 -14.715 1.00 79.00 94 PRO A CA 1
ATOM 730 C C . PRO A 1 94 ? -2.336 -0.793 -14.179 1.00 79.00 94 PRO A C 1
ATOM 732 O O . PRO A 1 94 ? -2.275 -0.233 -13.089 1.00 79.00 94 PRO A O 1
ATOM 735 N N . LYS A 1 95 ? -3.463 -0.770 -14.900 1.00 84.00 95 LYS A N 1
ATOM 736 C CA . LYS A 1 95 ? -4.685 -0.069 -14.450 1.00 84.00 95 LYS A CA 1
ATOM 737 C C . LYS A 1 95 ? -5.204 -0.584 -13.107 1.00 84.00 95 LYS A C 1
ATOM 739 O O . LYS A 1 95 ? -5.906 0.140 -12.400 1.00 84.00 95 LYS A O 1
ATOM 744 N N . VAL A 1 96 ? -4.897 -1.839 -12.777 1.00 85.50 96 VAL A N 1
ATOM 745 C CA . VAL A 1 96 ? -5.313 -2.486 -11.537 1.00 85.50 96 VAL A CA 1
ATOM 746 C C . VAL A 1 96 ? -4.133 -3.208 -10.904 1.00 85.50 96 VAL A C 1
ATOM 748 O O . VAL A 1 96 ? -3.573 -4.115 -11.510 1.00 85.50 96 VAL A O 1
ATOM 751 N N . ILE A 1 97 ? -3.824 -2.871 -9.655 1.00 87.31 97 ILE A N 1
ATOM 752 C CA . ILE A 1 97 ? -2.802 -3.544 -8.855 1.00 87.31 97 ILE A CA 1
ATOM 753 C C . ILE A 1 97 ? -3.477 -4.433 -7.808 1.00 87.31 97 ILE A C 1
ATOM 755 O O . ILE A 1 97 ? -4.404 -4.018 -7.102 1.00 87.31 97 ILE A O 1
ATOM 759 N N . ARG A 1 98 ? -3.015 -5.679 -7.685 1.00 88.69 98 ARG A N 1
ATOM 760 C CA . ARG A 1 98 ? -3.507 -6.609 -6.663 1.00 88.69 98 ARG A CA 1
ATOM 761 C C . ARG A 1 98 ? -2.744 -6.403 -5.364 1.00 88.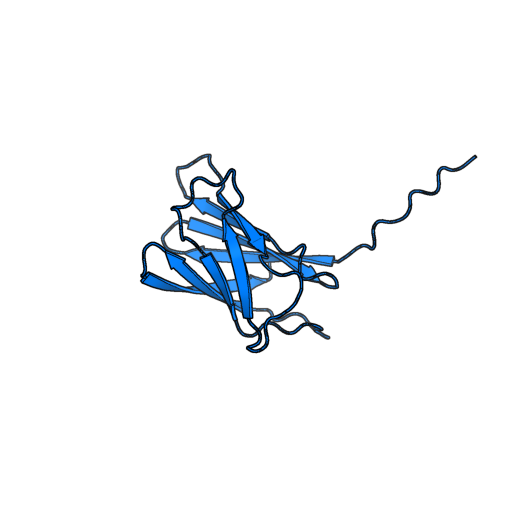69 98 ARG A C 1
ATOM 763 O O . ARG A 1 98 ? -1.523 -6.319 -5.339 1.00 88.69 98 ARG A O 1
ATOM 770 N N . CYS A 1 99 ? -3.479 -6.352 -4.265 1.00 86.94 99 CYS A N 1
ATOM 771 C CA . CYS A 1 99 ? -2.918 -6.245 -2.934 1.00 86.94 99 CYS A CA 1
ATOM 772 C C . CYS A 1 99 ? -3.538 -7.277 -2.002 1.00 86.94 99 CYS A C 1
ATOM 774 O O . CYS A 1 99 ? -4.719 -7.598 -2.086 1.00 86.94 99 CYS A O 1
ATOM 776 N N . CYS A 1 100 ? -2.743 -7.778 -1.073 1.00 88.38 100 CYS A N 1
ATOM 777 C CA . CYS A 1 100 ? -3.156 -8.633 0.014 1.00 88.38 100 CYS A CA 1
ATOM 778 C C . CYS A 1 100 ? -2.908 -7.888 1.325 1.00 88.38 100 CYS A C 1
ATOM 780 O O . CYS A 1 100 ? -1.770 -7.717 1.759 1.00 88.38 100 CYS A O 1
ATOM 782 N N . TYR A 1 101 ? -3.978 -7.423 1.957 1.00 88.62 101 TYR A N 1
ATOM 783 C CA . TYR A 1 101 ? -3.929 -6.800 3.268 1.00 88.62 101 TYR A CA 1
ATOM 784 C C . TYR A 1 101 ? -4.018 -7.870 4.349 1.00 88.62 101 TYR A C 1
ATOM 786 O O . TYR A 1 101 ? -5.021 -8.576 4.476 1.00 88.62 101 TYR A O 1
ATOM 794 N N . LYS A 1 102 ? -2.957 -8.003 5.138 1.00 85.62 102 LYS A N 1
ATOM 795 C CA . LYS A 1 102 ? -2.934 -8.838 6.333 1.00 85.62 102 LYS A CA 1
ATOM 796 C C . LYS A 1 102 ? -3.332 -7.989 7.527 1.00 85.62 102 LYS A C 1
ATOM 798 O O . LYS A 1 102 ? -2.668 -7.002 7.817 1.00 85.62 102 LYS A O 1
ATOM 803 N N . LYS A 1 103 ? -4.398 -8.393 8.217 1.00 81.25 103 LYS A N 1
ATOM 804 C CA . LYS A 1 103 ? -4.883 -7.746 9.437 1.00 81.25 103 LYS A CA 1
ATOM 805 C C . LYS A 1 103 ? -5.242 -8.794 10.477 1.00 81.25 103 LYS A C 1
ATOM 807 O O . LYS A 1 103 ? -6.140 -9.605 10.240 1.00 81.25 103 LYS A O 1
ATOM 812 N N . GLY A 1 104 ? -4.560 -8.772 11.623 1.00 73.44 104 GLY A N 1
ATOM 813 C CA . GLY A 1 104 ? -4.831 -9.685 12.744 1.00 73.44 104 GLY A CA 1
ATOM 814 C C . GLY A 1 104 ? -4.842 -11.168 12.344 1.00 73.44 104 GLY A C 1
ATOM 815 O O . GLY A 1 104 ? -5.776 -11.891 12.678 1.00 73.44 104 GLY A O 1
ATOM 816 N N . GLY A 1 105 ? -3.868 -11.601 11.535 1.00 72.56 105 GLY A N 1
ATOM 817 C CA . GLY A 1 105 ? -3.750 -12.985 11.051 1.00 72.56 105 GLY A CA 1
ATOM 818 C C . GLY A 1 105 ? -4.655 -13.357 9.867 1.00 72.56 105 GLY A C 1
ATOM 819 O O . GLY A 1 105 ? -4.406 -14.364 9.205 1.00 72.56 105 GLY A O 1
ATOM 820 N N . LYS A 1 106 ? -5.656 -12.535 9.529 1.00 81.94 106 LYS A N 1
ATOM 821 C CA . LYS A 1 106 ? -6.508 -12.727 8.345 1.00 81.94 106 LYS A CA 1
ATOM 822 C C . LYS A 1 106 ? -5.917 -12.018 7.131 1.00 81.94 106 LYS A C 1
ATOM 824 O O . LYS A 1 106 ? -5.328 -10.947 7.259 1.00 81.94 106 LYS A O 1
ATOM 829 N N . ARG A 1 107 ? -6.082 -12.617 5.950 1.00 85.94 107 ARG A N 1
ATOM 830 C CA . ARG A 1 107 ? -5.617 -12.075 4.666 1.00 85.94 107 ARG A CA 1
ATOM 831 C C . ARG A 1 107 ? -6.821 -11.634 3.845 1.00 85.94 107 ARG A C 1
ATOM 833 O O . ARG A 1 107 ? -7.754 -12.412 3.676 1.00 85.94 107 ARG A O 1
ATOM 840 N N . TYR A 1 108 ? -6.784 -10.413 3.333 1.00 87.50 108 TYR A N 1
ATOM 841 C CA . TYR A 1 108 ? -7.844 -9.833 2.521 1.00 87.50 108 TYR A CA 1
ATOM 842 C C . TYR A 1 108 ? -7.280 -9.386 1.182 1.00 87.50 108 TYR A C 1
ATOM 844 O O . TYR A 1 108 ? -6.337 -8.601 1.136 1.00 87.50 108 TYR A O 1
ATOM 852 N N . SER A 1 109 ? -7.865 -9.862 0.090 1.00 87.56 109 SER A N 1
ATOM 853 C CA . SER A 1 109 ? -7.486 -9.424 -1.251 1.00 87.56 109 SER A CA 1
ATOM 854 C C . SER A 1 109 ? -8.193 -8.115 -1.595 1.00 87.56 109 SER A C 1
ATOM 856 O O . SER A 1 109 ? -9.417 -8.023 -1.555 1.00 87.56 109 SER A O 1
ATOM 858 N N . ILE A 1 110 ? -7.409 -7.104 -1.939 1.00 89.25 110 ILE A N 1
ATOM 859 C CA . ILE A 1 110 ? -7.828 -5.751 -2.290 1.00 89.25 110 ILE A CA 1
ATOM 860 C C . ILE A 1 110 ? -7.315 -5.460 -3.699 1.00 89.25 110 ILE A C 1
ATOM 862 O O . ILE A 1 110 ? -6.243 -5.914 -4.094 1.00 89.25 110 ILE A O 1
ATOM 866 N N . ARG A 1 111 ? -8.096 -4.717 -4.480 1.00 89.62 111 ARG A N 1
ATOM 867 C CA . ARG A 1 111 ? -7.716 -4.284 -5.825 1.00 89.62 111 ARG A CA 1
ATOM 868 C C . ARG A 1 111 ? -7.607 -2.771 -5.829 1.00 89.62 111 ARG A C 1
ATOM 870 O O . ARG A 1 111 ? -8.582 -2.082 -5.539 1.00 89.62 111 ARG A O 1
ATOM 877 N N . PHE A 1 112 ? -6.413 -2.289 -6.118 1.00 88.31 112 PHE A N 1
ATOM 878 C CA . PHE A 1 112 ? -6.117 -0.888 -6.346 1.00 88.31 112 PHE A CA 1
ATOM 879 C C . PHE A 1 112 ? -6.397 -0.557 -7.797 1.00 88.31 112 PHE A C 1
ATOM 881 O O . PHE A 1 112 ? -5.961 -1.285 -8.676 1.00 88.31 112 PHE A O 1
ATOM 888 N N . ILE A 1 113 ? -7.126 0.521 -8.040 1.00 87.69 113 ILE A N 1
ATOM 889 C CA . ILE A 1 113 ? -7.470 1.002 -9.374 1.00 87.69 113 ILE A CA 1
ATOM 890 C C . ILE A 1 113 ? -6.740 2.326 -9.572 1.00 87.69 113 ILE A C 1
ATOM 892 O O . ILE A 1 113 ? -6.767 3.173 -8.674 1.00 87.69 113 ILE A O 1
ATOM 896 N N . LYS A 1 114 ? -6.065 2.480 -10.712 1.00 86.25 114 LYS A N 1
ATOM 897 C CA . LYS A 1 114 ? -5.378 3.720 -11.090 1.00 86.25 114 LYS A CA 1
ATOM 898 C C . LYS A 1 114 ? -6.393 4.869 -11.104 1.00 86.25 114 LYS A C 1
ATOM 900 O O . LYS A 1 114 ? -7.488 4.693 -11.643 1.00 86.25 114 LYS A O 1
ATOM 905 N N . GLN A 1 115 ? -6.070 5.975 -10.433 1.00 78.19 115 GLN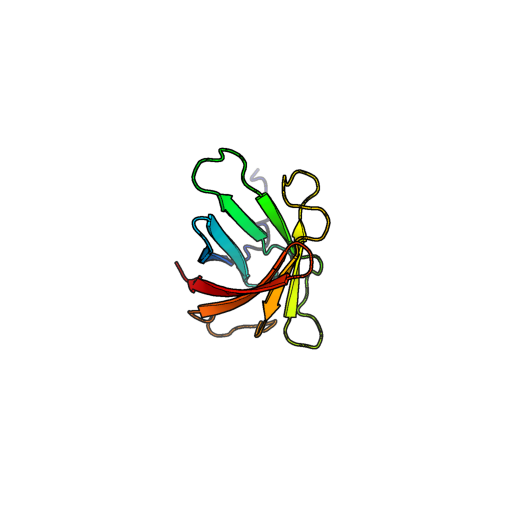 A N 1
ATOM 906 C CA . GLN A 1 115 ? -6.914 7.177 -10.383 1.00 78.19 115 GLN A CA 1
ATOM 907 C C . GLN A 1 115 ? -6.641 8.097 -11.568 1.00 78.19 115 GLN A C 1
ATOM 909 O O . GLN A 1 115 ? -5.486 8.111 -12.047 1.00 78.19 115 GLN A O 1
#